Protein AF-A0A830ESI3-F1 (afdb_monomer)

pLDDT: mean 86.65, std 12.83, range [43.41, 98.62]

Radius of gyration: 36.75 Å; Cα contacts (8 Å, |Δi|>4): 44; chains: 1; bounding box: 76×42×101 Å

Organism: NCBI:txid931585

Solvent-accessible surface area (backbone atoms only — not comparable to full-atom values): 7494 Å² total; per-residue (Å²): 137,83,81,79,90,72,86,87,82,55,80,85,46,51,64,57,52,53,51,53,52,50,47,49,52,50,51,50,53,60,74,67,57,80,78,75,81,86,80,72,80,62,90,88,56,49,63,70,59,15,51,56,24,16,39,69,63,43,97,76,36,79,50,93,72,71,69,36,38,68,60,49,51,52,50,52,54,49,52,49,52,50,50,52,49,50,52,57,71,68,57,72,85,72,92,82,79,70,80,78,67,89,62,82,54,50,67,60,47,36,74,74,66,54,80,74,135

Secondary structure (DSSP, 8-state):
-PPPP----SGGGHHHHHHHHHHHHHHHHHHH----S---PPTT--HHHHHHHHHTT-TT-SS-----HHHHHHHHHHHHHHHHHHHHHH-PPPS-S----TTTTHHHHHHHHT---

Foldseek 3Di:
DDDDDDDPDDPVCVVVVVVVVVVVVVVCCVVPDDDDDDDDQDPPFDPVVQVVCLCCVHPPGPDDDHHVVVVNVVVVVVVVCVVVVVVVVVDDDDPPPDPPPPVVCPVVCCVPPPDDD

Mean predicted aligned error: 14.27 Å

Structure (mmCIF, N/CA/C/O backbone):
data_AF-A0A830ESI3-F1
#
_entry.id   AF-A0A830ESI3-F1
#
loop_
_atom_site.group_PDB
_atom_site.id
_atom_site.type_symbol
_atom_site.label_atom_id
_atom_site.label_alt_id
_atom_site.label_comp_id
_atom_site.la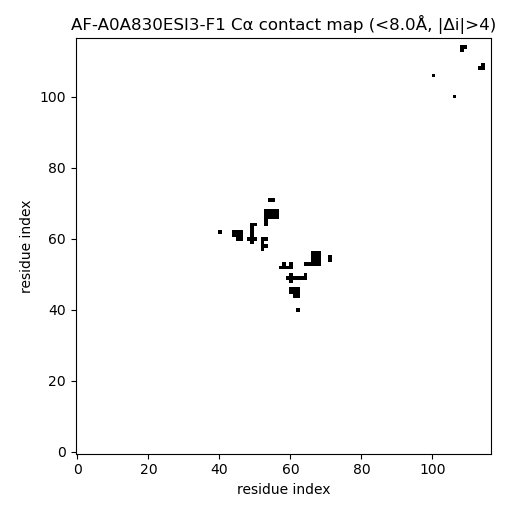bel_asym_id
_atom_site.label_entity_id
_atom_site.label_seq_id
_atom_site.pdbx_PDB_ins_code
_atom_site.Cartn_x
_atom_site.Cartn_y
_atom_site.Cartn_z
_atom_site.occupancy
_atom_site.B_iso_or_equiv
_atom_site.auth_seq_id
_atom_site.auth_comp_id
_atom_site.auth_asym_id
_atom_site.auth_atom_id
_atom_site.pdbx_PDB_model_num
ATOM 1 N N . MET A 1 1 ? 28.942 17.431 55.296 1.00 43.41 1 MET A N 1
ATOM 2 C CA . MET A 1 1 ? 27.488 17.514 55.538 1.00 43.41 1 MET A CA 1
ATOM 3 C C . MET A 1 1 ? 26.803 17.428 54.190 1.00 43.41 1 MET A C 1
ATOM 5 O O . MET A 1 1 ? 26.985 18.332 53.390 1.00 43.41 1 MET A O 1
ATOM 9 N N . THR A 1 2 ? 26.124 16.325 53.893 1.00 65.00 2 THR A N 1
ATOM 10 C CA . THR A 1 2 ? 25.320 16.191 52.675 1.00 65.00 2 THR A CA 1
ATOM 11 C C . THR A 1 2 ? 23.868 16.438 53.059 1.00 65.00 2 THR A C 1
ATOM 13 O O . THR A 1 2 ? 23.330 15.789 53.955 1.00 65.00 2 THR A O 1
ATOM 16 N N . THR A 1 3 ? 23.262 17.458 52.462 1.00 74.81 3 THR A N 1
ATOM 17 C CA . THR A 1 3 ? 21.849 17.783 52.651 1.00 74.81 3 THR A CA 1
ATOM 18 C C . THR A 1 3 ? 20.984 16.634 52.140 1.00 74.81 3 THR A C 1
ATOM 20 O O . THR A 1 3 ? 21.287 16.005 51.125 1.00 74.81 3 THR A O 1
ATOM 23 N N . LYS A 1 4 ? 19.919 16.326 52.884 1.00 72.88 4 LYS A N 1
ATOM 24 C CA . LYS A 1 4 ? 18.964 15.280 52.520 1.00 72.88 4 LYS A CA 1
ATOM 25 C C . LYS A 1 4 ? 18.217 15.721 51.250 1.00 72.88 4 LYS A C 1
ATOM 27 O O . LYS A 1 4 ? 17.782 16.869 51.205 1.00 72.88 4 LYS A O 1
ATOM 32 N N . PRO A 1 5 ? 18.074 14.861 50.228 1.00 77.31 5 PRO A N 1
ATOM 33 C CA . PRO A 1 5 ? 17.291 15.204 49.048 1.00 77.31 5 PRO A CA 1
ATOM 34 C C . PRO A 1 5 ? 15.822 15.416 49.439 1.00 77.31 5 PRO A C 1
ATOM 36 O O . PRO A 1 5 ? 15.219 14.561 50.092 1.00 77.31 5 PRO A O 1
ATOM 39 N N . GLU A 1 6 ? 15.266 16.561 49.047 1.00 80.44 6 GLU A N 1
ATOM 40 C CA . GLU A 1 6 ? 13.856 16.910 49.228 1.00 80.44 6 GLU A CA 1
ATOM 41 C C . GLU A 1 6 ? 13.110 16.775 47.898 1.00 80.44 6 GLU A C 1
ATOM 43 O O . GLU A 1 6 ? 13.642 17.082 46.828 1.00 80.44 6 GLU A O 1
ATOM 48 N N . LEU A 1 7 ? 11.875 16.278 47.961 1.00 76.00 7 LEU A N 1
ATOM 49 C CA . LEU A 1 7 ? 11.039 16.093 46.782 1.00 76.00 7 LEU A CA 1
ATOM 50 C C . LEU A 1 7 ? 10.537 17.468 46.314 1.00 76.00 7 LEU A C 1
ATOM 52 O O . LEU A 1 7 ? 9.774 18.122 47.023 1.00 76.00 7 LEU A O 1
ATOM 56 N N . ASN A 1 8 ? 10.959 17.910 45.127 1.00 77.50 8 ASN A N 1
ATOM 57 C CA . ASN A 1 8 ? 10.506 19.177 44.556 1.00 77.50 8 ASN A CA 1
ATOM 58 C C . ASN A 1 8 ? 9.084 19.006 44.005 1.00 77.50 8 ASN A C 1
ATOM 60 O O . ASN A 1 8 ? 8.882 18.576 42.874 1.00 77.50 8 ASN A O 1
ATOM 64 N N . LEU A 1 9 ? 8.094 19.283 44.847 1.00 79.25 9 LEU A N 1
ATOM 65 C CA . LEU A 1 9 ? 6.682 19.238 44.491 1.00 79.25 9 LEU A CA 1
ATOM 66 C C . LEU A 1 9 ? 6.228 20.656 44.123 1.00 79.25 9 LEU A C 1
ATOM 68 O O . LEU A 1 9 ? 6.186 21.538 44.977 1.00 79.25 9 LEU A O 1
ATOM 72 N N . GLY A 1 10 ? 5.898 20.894 42.852 1.00 83.38 10 GLY A N 1
ATOM 73 C CA . GLY A 1 10 ? 5.470 22.215 42.381 1.00 83.38 10 GLY A CA 1
ATOM 74 C C . GLY A 1 10 ? 4.711 22.180 41.054 1.00 83.38 10 GLY A C 1
ATOM 75 O O . GLY A 1 10 ? 4.453 21.116 40.500 1.00 83.38 10 GLY A O 1
ATOM 76 N N . SER A 1 11 ? 4.378 23.361 40.519 1.00 82.94 11 SER A N 1
ATOM 77 C CA . SER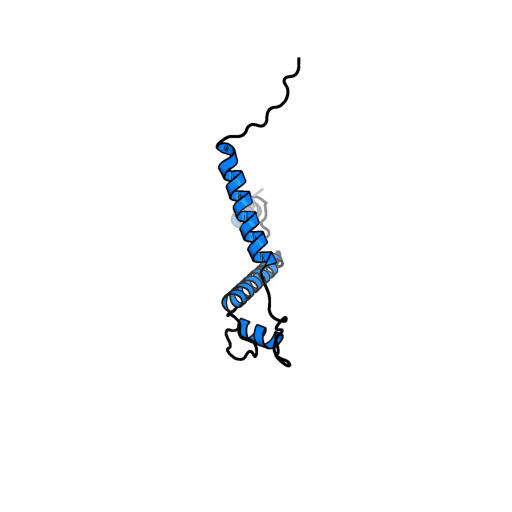 A 1 11 ? 3.587 23.520 39.278 1.00 82.94 11 SER A CA 1
ATOM 78 C C . SER A 1 11 ? 4.194 22.808 38.055 1.00 82.94 11 SER A C 1
ATOM 80 O O . SER A 1 11 ? 3.483 22.388 37.150 1.00 82.94 11 SER A O 1
ATOM 82 N N . HIS A 1 12 ? 5.506 22.563 38.058 1.00 85.00 12 HIS A N 1
ATOM 83 C CA . HIS A 1 12 ? 6.196 21.782 37.026 1.00 85.00 12 HIS A CA 1
ATOM 84 C C . HIS A 1 12 ? 5.757 20.303 36.958 1.00 85.00 12 HIS A C 1
ATOM 86 O O . HIS A 1 12 ? 6.068 19.627 35.982 1.00 85.00 12 HIS A O 1
ATOM 92 N N . LEU A 1 13 ? 5.022 19.799 37.958 1.00 86.81 13 LEU A N 1
ATOM 93 C CA . LEU A 1 13 ? 4.426 18.461 37.949 1.00 86.81 13 LEU A CA 1
ATOM 94 C C . LEU A 1 13 ? 3.050 18.414 37.274 1.00 86.81 13 LEU A C 1
ATOM 96 O O . LEU A 1 13 ? 2.587 17.316 36.967 1.00 86.81 13 LEU A O 1
ATOM 100 N N . LEU A 1 14 ? 2.405 19.560 36.998 1.00 91.38 14 LEU A N 1
ATOM 101 C CA . LEU A 1 14 ? 1.115 19.591 36.290 1.00 91.38 14 LEU A CA 1
ATOM 102 C C . LEU A 1 14 ? 1.156 18.827 34.955 1.00 91.38 14 LEU A C 1
ATOM 104 O O . LEU A 1 14 ? 0.259 18.016 34.727 1.00 91.38 14 LEU A O 1
ATOM 108 N N . PRO A 1 15 ? 2.169 19.020 34.085 1.00 91.81 15 PRO A N 1
ATOM 109 C CA . PRO A 1 15 ? 2.268 18.268 32.836 1.00 91.81 15 PRO A CA 1
ATOM 110 C C . PRO A 1 15 ? 2.403 16.756 33.061 1.00 91.81 15 PRO A C 1
ATOM 112 O O . PRO A 1 15 ? 1.795 15.968 32.341 1.00 91.81 15 PRO A O 1
ATOM 115 N N . GLY A 1 16 ? 3.156 16.343 34.087 1.00 91.38 16 GLY A N 1
ATOM 116 C CA . GLY A 1 16 ? 3.308 14.931 34.448 1.00 91.38 16 GLY A CA 1
ATOM 117 C C . GLY A 1 16 ? 2.003 14.317 34.959 1.00 91.38 16 GLY A C 1
ATOM 118 O O . GLY A 1 16 ? 1.645 13.207 34.570 1.00 91.38 16 GLY A O 1
ATOM 119 N N . LEU A 1 17 ? 1.247 15.065 35.767 1.00 94.31 17 LEU A N 1
ATOM 120 C CA . LEU A 1 17 ? -0.077 14.654 36.227 1.00 94.31 17 LEU A CA 1
ATOM 121 C C . LEU A 1 17 ? -1.069 14.549 35.060 1.00 94.31 17 LEU A C 1
ATOM 123 O O . LEU A 1 17 ? -1.832 13.589 34.996 1.00 94.31 17 LEU A O 1
ATOM 127 N N . ALA A 1 18 ? -1.031 15.494 34.117 1.00 95.31 18 ALA A N 1
ATOM 128 C CA . ALA A 1 18 ? -1.853 15.446 32.910 1.00 95.31 18 ALA A CA 1
ATOM 129 C C . ALA A 1 18 ? -1.532 14.213 32.049 1.00 95.31 18 ALA A C 1
ATOM 131 O O . ALA A 1 18 ? -2.446 13.542 31.573 1.00 95.31 18 ALA A O 1
ATOM 132 N N . ALA A 1 19 ? -0.251 13.864 31.903 1.00 96.69 19 ALA A N 1
ATOM 133 C CA . ALA A 1 19 ? 0.167 12.652 31.202 1.00 96.69 19 ALA A CA 1
ATOM 134 C C . ALA A 1 19 ? -0.314 11.376 31.913 1.00 96.69 19 ALA A C 1
ATOM 136 O O . ALA A 1 19 ? -0.831 10.471 31.260 1.00 96.69 19 ALA A O 1
ATOM 137 N N . ALA A 1 20 ? -0.207 11.313 33.244 1.00 97.50 20 ALA A N 1
ATOM 138 C CA . ALA A 1 20 ? -0.724 10.189 34.024 1.00 97.50 20 ALA A CA 1
ATOM 139 C C . ALA A 1 20 ? -2.250 10.060 33.893 1.00 97.50 20 ALA A C 1
ATOM 141 O O . ALA A 1 20 ? -2.764 8.958 33.719 1.00 97.50 20 ALA A O 1
ATOM 142 N N . ALA A 1 21 ? -2.975 11.181 33.909 1.00 97.50 21 ALA A N 1
ATOM 143 C CA . ALA A 1 21 ? -4.415 11.193 33.683 1.00 97.50 21 ALA A CA 1
ATOM 144 C C . ALA A 1 21 ? -4.774 10.678 32.279 1.00 97.50 21 ALA A C 1
ATOM 146 O O . ALA A 1 21 ? -5.637 9.811 32.152 1.00 97.50 21 ALA A O 1
ATOM 147 N N . LEU A 1 22 ? -4.076 11.140 31.235 1.00 97.81 22 LEU A N 1
ATOM 148 C CA . LEU A 1 22 ? -4.270 10.650 29.866 1.00 97.81 22 LEU A CA 1
ATOM 149 C C . LEU A 1 22 ? -3.981 9.148 29.756 1.00 97.81 22 LEU A C 1
ATOM 151 O O . LEU A 1 22 ? -4.746 8.418 29.129 1.00 97.81 22 LEU A O 1
ATOM 155 N N . PHE A 1 23 ? -2.912 8.677 30.398 1.00 98.12 23 PHE A N 1
ATOM 156 C CA . PHE A 1 23 ? -2.580 7.258 30.451 1.00 98.12 23 PHE A CA 1
ATOM 157 C C . PHE A 1 23 ? -3.702 6.441 31.094 1.00 98.12 23 PHE A C 1
ATOM 159 O O . PHE A 1 23 ? -4.090 5.414 30.549 1.00 98.12 23 PHE A O 1
ATOM 166 N N . VAL A 1 24 ? -4.262 6.907 32.214 1.00 98.44 24 VAL A N 1
ATOM 167 C CA . VAL A 1 24 ? -5.391 6.238 32.876 1.00 98.44 24 VAL A CA 1
ATOM 168 C C . VAL A 1 24 ? -6.615 6.192 31.964 1.00 98.44 24 VAL A C 1
ATOM 170 O O . VAL A 1 24 ? -7.255 5.147 31.882 1.00 98.44 24 VAL A O 1
ATOM 173 N N . VAL A 1 25 ? -6.919 7.272 31.237 1.00 98.25 25 VAL A N 1
ATOM 174 C CA . VAL A 1 25 ? -8.015 7.286 30.255 1.00 98.25 25 VAL A CA 1
ATOM 175 C C . VAL A 1 25 ? -7.764 6.251 29.159 1.00 98.25 25 VAL A C 1
ATOM 177 O O . VAL A 1 25 ? -8.633 5.425 28.897 1.00 98.25 25 VAL A O 1
ATOM 180 N N . MET A 1 26 ? -6.567 6.229 28.567 1.00 98.19 26 MET A N 1
ATOM 181 C CA . MET A 1 26 ? -6.215 5.234 27.553 1.00 98.19 26 MET A CA 1
ATOM 182 C C . MET A 1 26 ? -6.302 3.803 28.092 1.00 98.19 26 MET A C 1
ATOM 184 O O . MET A 1 26 ? -6.942 2.955 27.475 1.00 98.19 26 MET A O 1
ATOM 188 N N . ALA A 1 27 ?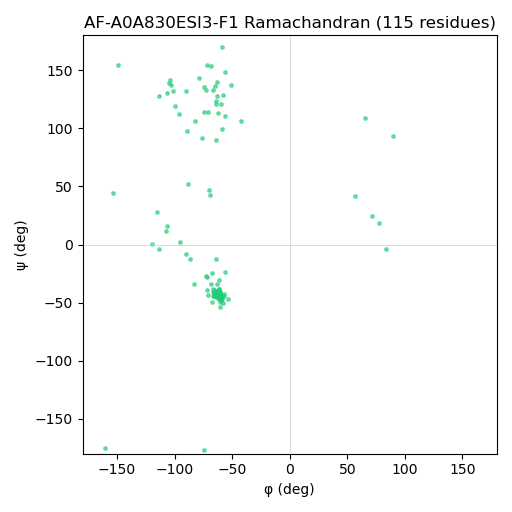 -5.726 3.534 29.263 1.00 98.00 27 ALA A N 1
ATOM 189 C CA . ALA A 1 27 ? -5.787 2.225 29.901 1.00 98.00 27 ALA A CA 1
ATOM 190 C C . ALA A 1 27 ? -7.237 1.798 30.160 1.00 98.00 27 ALA A C 1
ATOM 192 O O . ALA A 1 27 ? -7.611 0.679 29.820 1.00 98.00 27 ALA A O 1
ATOM 193 N N . ALA A 1 28 ? -8.076 2.698 30.680 1.00 98.06 28 ALA A N 1
ATOM 194 C CA . ALA A 1 28 ? -9.493 2.434 30.883 1.00 98.06 28 ALA A CA 1
ATOM 195 C C . ALA A 1 28 ? -10.201 2.118 29.559 1.00 98.06 28 ALA A C 1
ATOM 197 O O . ALA A 1 28 ? -10.937 1.137 29.496 1.00 98.06 28 ALA A O 1
ATOM 198 N N . THR A 1 29 ? -9.952 2.880 28.486 1.00 97.31 29 THR A N 1
ATOM 199 C CA . THR A 1 29 ? -10.561 2.611 27.170 1.00 97.31 29 THR A CA 1
ATOM 200 C C . THR A 1 29 ? -10.136 1.265 26.592 1.00 97.31 29 THR A C 1
ATOM 202 O O . THR A 1 29 ? -10.982 0.531 26.100 1.00 97.31 29 THR A O 1
ATOM 205 N N . VAL A 1 30 ? -8.857 0.897 26.699 1.00 96.44 30 VAL A N 1
ATOM 206 C CA . VAL A 1 30 ? -8.338 -0.371 26.164 1.00 96.44 30 VAL A CA 1
ATOM 207 C C . VAL A 1 30 ? -8.839 -1.560 26.978 1.00 96.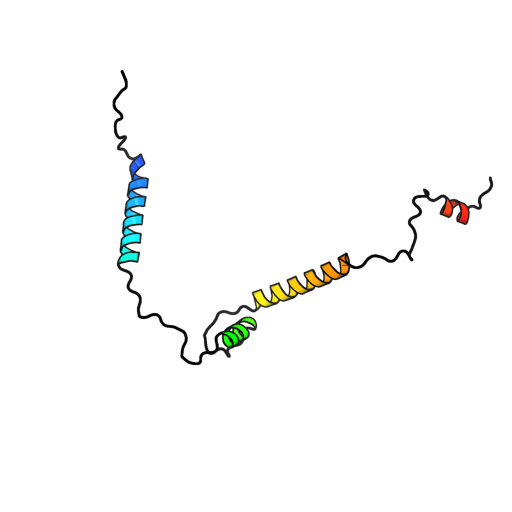44 30 VAL A C 1
ATOM 209 O O . VAL A 1 30 ? -9.255 -2.557 26.403 1.00 96.44 30 VAL A O 1
ATOM 212 N N . LEU A 1 31 ? -8.834 -1.460 28.310 1.00 96.81 31 LEU A N 1
ATOM 213 C CA . LEU A 1 31 ? -9.278 -2.546 29.190 1.00 96.81 31 LEU A CA 1
ATOM 214 C C . LEU A 1 31 ? -10.800 -2.733 29.190 1.00 96.81 31 LEU A C 1
ATOM 216 O O . LEU A 1 31 ? -11.273 -3.831 29.465 1.00 96.81 31 LEU A O 1
ATOM 220 N N . SER A 1 32 ? -11.563 -1.674 28.909 1.00 96.62 32 SER A N 1
ATOM 221 C CA . SER A 1 32 ? -13.024 -1.751 28.763 1.00 96.62 32 SER A CA 1
ATOM 222 C C . SER A 1 32 ? -13.477 -2.036 27.332 1.00 96.62 32 SER A C 1
ATOM 224 O O . SER A 1 32 ? -14.663 -2.292 27.117 1.00 96.62 32 SER A O 1
ATOM 226 N N . ALA A 1 33 ? -12.564 -2.017 26.357 1.00 94.94 33 ALA A N 1
ATOM 227 C CA . ALA A 1 33 ? -12.892 -2.363 24.987 1.00 94.94 33 ALA A CA 1
ATOM 228 C C . ALA A 1 33 ? -13.319 -3.833 24.924 1.00 94.94 33 ALA A C 1
ATOM 230 O O . ALA A 1 33 ? -12.559 -4.739 25.260 1.00 94.94 33 ALA A O 1
ATOM 231 N N . SER A 1 34 ? -14.545 -4.062 24.463 1.00 92.88 34 SER A N 1
ATOM 232 C CA . SER A 1 34 ? -15.009 -5.388 24.071 1.00 92.88 34 SER A CA 1
ATOM 233 C C . SER A 1 34 ? -15.081 -5.432 22.556 1.00 92.88 34 SER A C 1
ATOM 235 O O . SER A 1 34 ? -15.623 -4.521 21.926 1.00 92.88 34 SER A O 1
ATOM 237 N N . PHE A 1 35 ? -14.501 -6.476 21.979 1.00 87.38 35 PHE A N 1
ATOM 238 C CA . PHE A 1 35 ? -14.616 -6.753 20.558 1.00 87.38 35 PHE A CA 1
ATOM 239 C C . PHE A 1 35 ? -15.589 -7.920 20.377 1.00 87.38 35 PHE A C 1
ATOM 241 O O . PHE A 1 35 ? -15.545 -8.864 21.170 1.00 87.38 35 PHE A O 1
ATOM 248 N N . PRO A 1 36 ? -16.473 -7.867 19.369 1.00 87.44 36 PRO A N 1
ATOM 249 C CA . PRO A 1 36 ? -17.245 -9.029 18.946 1.00 87.44 36 PRO A CA 1
ATOM 250 C C . PRO A 1 36 ? -16.333 -10.181 18.509 1.00 87.44 36 PRO A C 1
ATOM 252 O O . PRO A 1 36 ? -15.129 -9.991 18.310 1.00 87.44 36 PRO A O 1
ATOM 255 N N . ASP A 1 37 ? -16.922 -11.359 18.295 1.00 89.00 37 ASP A N 1
ATOM 256 C CA . ASP A 1 37 ? -16.200 -12.488 17.710 1.00 89.00 37 ASP A CA 1
ATOM 257 C C . ASP A 1 37 ? -15.492 -12.064 16.412 1.00 89.00 37 ASP A C 1
ATOM 259 O O . ASP A 1 37 ? -16.089 -11.340 15.604 1.00 89.00 37 ASP A O 1
ATOM 263 N N . PRO A 1 38 ? -14.233 -12.492 16.196 1.00 83.19 38 PRO A N 1
ATOM 264 C CA . PRO A 1 38 ? -13.463 -12.102 15.024 1.00 83.19 38 PRO A CA 1
ATOM 265 C C . PRO A 1 38 ? -14.220 -12.480 13.748 1.00 83.19 38 PRO A C 1
ATOM 267 O O . PRO A 1 38 ? -14.379 -13.653 13.416 1.00 83.19 38 PRO A O 1
ATOM 270 N N . GLN A 1 39 ? -14.694 -11.461 13.032 1.00 84.12 39 GLN A N 1
ATOM 271 C CA . GLN A 1 39 ? -15.337 -11.617 11.735 1.00 84.12 39 GLN A CA 1
ATOM 272 C C . GLN A 1 39 ? -14.243 -11.731 10.672 1.00 84.12 39 GLN A C 1
ATOM 274 O O . GLN A 1 39 ? -13.556 -10.758 10.360 1.00 84.12 39 GLN A O 1
ATOM 279 N N . GLY A 1 40 ? -14.050 -12.943 10.154 1.00 84.19 40 GLY A N 1
ATOM 280 C CA . GLY A 1 40 ? -13.280 -13.163 8.934 1.00 84.19 40 GLY A CA 1
ATOM 281 C C . GLY A 1 40 ? -14.065 -12.741 7.690 1.00 84.19 40 GLY A C 1
ATOM 282 O O . GLY A 1 40 ? -15.193 -12.255 7.771 1.00 84.19 40 GLY A O 1
ATOM 283 N N . PHE A 1 41 ? -13.477 -12.963 6.517 1.00 88.12 41 PHE A N 1
ATOM 284 C CA . PHE A 1 41 ? -14.228 -12.859 5.268 1.00 88.12 41 PHE A CA 1
ATOM 285 C C . PHE A 1 41 ? -15.258 -13.989 5.162 1.00 88.12 41 PHE A C 1
ATOM 287 O O . PHE A 1 41 ? -15.078 -15.057 5.750 1.00 88.12 41 PHE A O 1
ATOM 294 N N . ALA A 1 42 ? -16.333 -13.745 4.409 1.00 86.88 42 ALA A N 1
ATOM 295 C CA . ALA A 1 42 ? -17.364 -14.745 4.162 1.00 86.88 42 ALA A CA 1
ATOM 296 C C . ALA A 1 42 ? -16.768 -16.023 3.548 1.00 86.88 42 ALA A C 1
ATOM 298 O O . ALA A 1 42 ? -15.792 -15.976 2.794 1.00 86.88 42 ALA A O 1
ATOM 299 N N . GLU A 1 43 ? -17.374 -17.168 3.859 1.00 86.81 43 GLU A N 1
ATOM 300 C CA . GLU A 1 43 ? -16.966 -18.446 3.283 1.00 86.81 43 GLU A CA 1
ATOM 301 C C . GLU A 1 43 ? -17.050 -18.386 1.749 1.00 86.81 43 GLU A C 1
ATOM 303 O O . GLU A 1 43 ? -18.059 -17.972 1.182 1.00 86.81 43 GLU A O 1
ATOM 308 N N . GLY A 1 44 ? -15.959 -18.765 1.077 1.00 86.19 44 GLY A N 1
ATOM 309 C CA . GLY A 1 44 ? -15.861 -18.739 -0.384 1.00 86.19 44 GLY A CA 1
ATOM 310 C C . GLY A 1 44 ? -15.478 -17.390 -1.003 1.00 86.19 44 GLY A C 1
ATOM 311 O O . GLY A 1 44 ? -15.262 -17.349 -2.212 1.00 86.19 44 GLY A O 1
ATOM 312 N N . ALA A 1 45 ? -15.328 -16.314 -0.219 1.00 92.00 45 ALA A N 1
ATOM 313 C CA . ALA A 1 45 ? -14.884 -15.021 -0.741 1.00 92.00 45 ALA A CA 1
ATOM 314 C C . ALA A 1 45 ? -13.449 -15.101 -1.287 1.00 92.00 45 ALA A C 1
ATOM 316 O O . ALA A 1 45 ? -12.506 -15.450 -0.566 1.00 92.00 45 ALA A O 1
ATOM 317 N N . ASN A 1 46 ? -13.256 -14.740 -2.558 1.00 92.62 46 ASN A N 1
ATOM 318 C CA . ASN A 1 46 ? -11.935 -14.775 -3.172 1.00 92.62 46 ASN A CA 1
ATOM 319 C C . ASN A 1 46 ? -11.196 -13.445 -2.962 1.00 92.62 46 ASN A C 1
ATOM 321 O O . ASN A 1 46 ? -11.363 -12.471 -3.704 1.00 92.62 46 ASN A O 1
ATOM 325 N N . ILE A 1 47 ? -10.337 -13.421 -1.942 1.00 92.88 47 ILE A N 1
ATOM 326 C CA . ILE A 1 47 ? -9.552 -12.234 -1.571 1.00 92.88 47 ILE A CA 1
ATOM 327 C C . ILE A 1 47 ? -8.574 -11.847 -2.677 1.00 92.88 47 ILE A C 1
ATOM 329 O O . ILE A 1 47 ? -8.456 -10.673 -3.013 1.00 92.88 47 ILE A O 1
ATOM 333 N N . THR A 1 48 ? -7.910 -12.827 -3.290 1.00 94.56 48 THR A N 1
ATOM 334 C CA . THR A 1 48 ? -6.949 -12.581 -4.370 1.00 94.56 48 THR A CA 1
ATOM 335 C C . THR A 1 48 ? -7.622 -11.935 -5.579 1.00 94.56 48 THR A C 1
ATOM 337 O O . THR A 1 48 ? -7.103 -10.958 -6.116 1.00 94.56 48 THR A O 1
ATOM 340 N N . ALA A 1 49 ? -8.799 -12.428 -5.976 1.00 95.00 49 ALA A N 1
ATOM 341 C CA . ALA A 1 49 ? -9.572 -11.838 -7.065 1.00 95.00 49 ALA A CA 1
ATOM 342 C C . ALA A 1 49 ? -10.054 -10.424 -6.709 1.00 95.00 49 ALA A C 1
ATOM 344 O O . ALA A 1 49 ? -9.902 -9.509 -7.512 1.00 95.00 49 ALA A O 1
ATOM 345 N N . SER A 1 50 ? -10.557 -10.224 -5.487 1.00 95.31 50 SER A N 1
ATOM 346 C CA . SER A 1 50 ? -11.016 -8.912 -5.008 1.00 95.31 50 SER A CA 1
ATOM 347 C C . SER A 1 50 ? -9.890 -7.869 -5.000 1.00 95.31 50 SER A C 1
ATOM 349 O O . SER A 1 50 ? -10.102 -6.74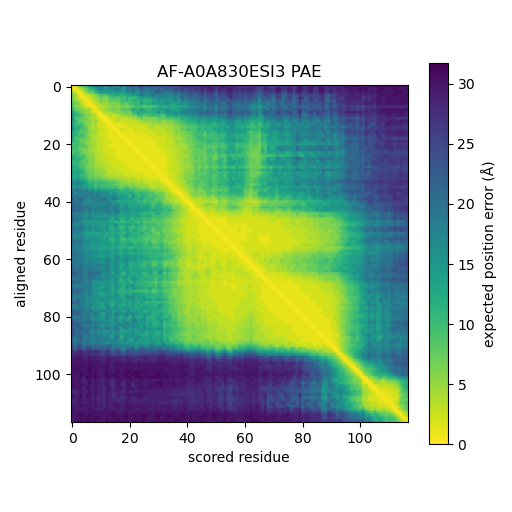3 -5.447 1.00 95.31 50 SER A O 1
ATOM 351 N N . ILE A 1 51 ? -8.672 -8.251 -4.593 1.00 94.62 51 ILE A N 1
ATOM 352 C CA . ILE A 1 51 ? -7.477 -7.397 -4.698 1.00 94.62 51 ILE A CA 1
ATOM 353 C C . ILE A 1 51 ? -7.186 -7.062 -6.165 1.00 94.62 51 ILE A C 1
ATOM 355 O O . ILE A 1 51 ? -6.975 -5.896 -6.493 1.00 94.62 51 ILE A O 1
ATOM 359 N N . GLY A 1 52 ? -7.215 -8.057 -7.057 1.00 94.81 52 GLY A N 1
ATOM 360 C CA . GLY A 1 52 ? -7.016 -7.839 -8.491 1.00 94.81 52 GLY A CA 1
ATOM 361 C C . GLY A 1 52 ? -8.023 -6.846 -9.078 1.00 94.81 52 GLY A C 1
ATOM 362 O O . GLY A 1 52 ? -7.639 -5.926 -9.796 1.00 94.81 52 GLY A O 1
ATOM 363 N N . TYR A 1 53 ? -9.302 -6.964 -8.721 1.00 96.56 53 TYR A N 1
ATOM 364 C CA . TYR A 1 53 ? -10.330 -6.016 -9.146 1.00 96.56 53 TYR A CA 1
ATOM 365 C C . TYR A 1 53 ? -10.104 -4.609 -8.572 1.00 96.56 53 TYR A C 1
ATOM 367 O O . TYR A 1 53 ? -10.199 -3.630 -9.313 1.00 96.56 53 TYR A O 1
ATOM 375 N N . ALA A 1 54 ? -9.713 -4.493 -7.301 1.00 96.38 54 ALA A N 1
ATOM 376 C CA . ALA A 1 54 ? -9.386 -3.215 -6.665 1.00 96.38 54 ALA A CA 1
ATOM 377 C C . ALA A 1 54 ? -8.171 -2.513 -7.309 1.00 96.38 54 ALA A C 1
ATOM 379 O O . ALA A 1 54 ? -8.155 -1.286 -7.428 1.00 96.38 54 ALA A O 1
ATOM 380 N N . MET A 1 55 ? -7.177 -3.268 -7.798 1.00 95.69 55 MET A N 1
ATOM 381 C CA . MET A 1 55 ? -6.024 -2.720 -8.532 1.00 95.69 55 MET A CA 1
ATOM 382 C C . MET A 1 55 ? -6.416 -2.006 -9.826 1.00 95.69 55 MET A C 1
ATOM 384 O O . MET A 1 55 ? -5.758 -1.044 -10.214 1.00 95.69 55 MET A O 1
ATOM 388 N N . PHE A 1 56 ? -7.498 -2.442 -10.469 1.00 95.31 56 PHE A N 1
ATOM 389 C CA . PHE A 1 56 ? -7.987 -1.870 -11.724 1.00 95.31 56 PHE A CA 1
ATOM 390 C C . PHE A 1 56 ? -9.271 -1.049 -11.561 1.00 95.31 56 PHE A C 1
ATOM 392 O O . PHE A 1 56 ? -9.880 -0.674 -12.561 1.00 95.31 56 PHE A O 1
ATOM 399 N N . ASN A 1 57 ? -9.674 -0.736 -10.322 1.00 95.56 57 ASN A N 1
ATOM 400 C CA . ASN A 1 57 ? -10.910 -0.011 -10.014 1.00 95.56 57 ASN A CA 1
ATOM 401 C C . ASN A 1 57 ? -12.177 -0.689 -10.582 1.00 95.56 57 ASN A C 1
ATOM 403 O O . ASN A 1 57 ? -13.063 -0.032 -11.130 1.00 95.56 57 ASN A O 1
ATOM 407 N N . LEU A 1 58 ? -12.247 -2.018 -10.484 1.00 94.75 58 LEU A N 1
ATOM 408 C CA . LEU A 1 58 ? -13.364 -2.831 -10.962 1.00 94.75 58 LEU A CA 1
ATOM 409 C C . LEU A 1 58 ? -14.268 -3.246 -9.796 1.00 94.75 58 LEU A C 1
ATOM 411 O O . LEU A 1 58 ? -13.807 -3.777 -8.789 1.00 94.75 58 LEU A O 1
ATOM 415 N N . SER A 1 59 ? -15.580 -3.070 -9.949 1.00 93.31 59 SER A N 1
ATOM 416 C CA . SER A 1 59 ? -16.586 -3.428 -8.939 1.00 93.31 59 SER A CA 1
ATOM 417 C C . SER A 1 59 ? -17.065 -4.883 -9.074 1.00 93.31 59 SER A C 1
ATOM 419 O O . SER A 1 59 ? -18.262 -5.134 -9.209 1.00 93.31 59 SER A O 1
ATOM 421 N N . LEU A 1 60 ? -16.128 -5.834 -9.116 1.00 92.94 60 LEU A N 1
ATOM 422 C CA . LEU A 1 60 ? -16.398 -7.267 -9.335 1.00 92.94 60 LEU A CA 1
ATOM 423 C C . LEU A 1 60 ? -15.928 -8.159 -8.170 1.00 92.94 60 LEU A C 1
ATOM 425 O O . LEU A 1 60 ? -16.052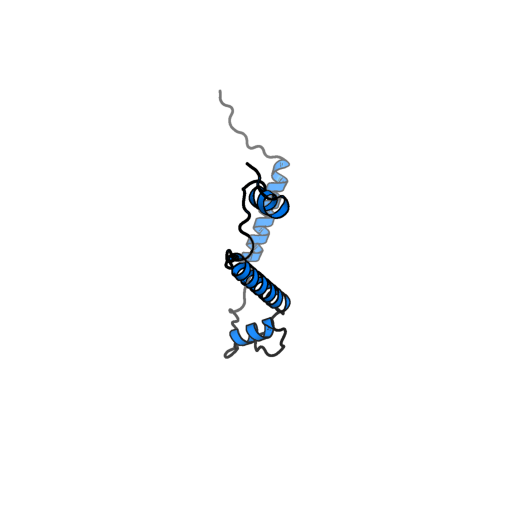 -9.377 -8.247 1.00 92.94 60 LEU A O 1
ATOM 429 N N . GLY A 1 61 ? -15.351 -7.566 -7.120 1.00 91.06 61 GLY A N 1
ATOM 430 C CA . GLY A 1 61 ? -14.845 -8.293 -5.957 1.00 91.06 61 GLY A CA 1
ATOM 431 C C . GLY A 1 61 ? -15.945 -8.707 -4.986 1.00 91.06 61 GLY A C 1
ATOM 432 O O . GLY A 1 61 ? -16.870 -7.941 -4.726 1.00 91.06 61 GLY A O 1
ATOM 433 N N . ASP A 1 62 ? -15.785 -9.896 -4.405 1.00 92.06 62 ASP A N 1
ATOM 434 C CA . ASP A 1 62 ? -16.631 -10.402 -3.315 1.00 92.06 62 ASP A CA 1
ATOM 435 C C . ASP A 1 62 ? -16.439 -9.588 -2.026 1.00 92.06 62 ASP A C 1
ATOM 437 O O . ASP A 1 62 ? -17.313 -9.547 -1.160 1.00 92.06 62 ASP A O 1
ATOM 441 N N . VAL A 1 63 ? -15.272 -8.948 -1.893 1.00 91.19 63 VAL A N 1
ATOM 442 C CA . VAL A 1 63 ? -14.899 -8.121 -0.748 1.00 91.19 63 VAL A CA 1
ATOM 443 C C . VAL A 1 63 ? -14.769 -6.661 -1.184 1.00 91.19 63 VAL A C 1
ATOM 445 O O . VAL A 1 63 ? -14.025 -6.380 -2.129 1.00 91.19 63 VAL A O 1
ATOM 448 N N . PRO A 1 64 ? -15.445 -5.717 -0.499 1.00 88.69 64 PRO A N 1
ATOM 449 C CA . PRO A 1 64 ? -15.308 -4.297 -0.791 1.00 88.69 64 PRO A CA 1
ATOM 450 C C . PRO A 1 64 ? -13.884 -3.818 -0.485 1.00 88.69 64 PRO A C 1
ATOM 452 O O . PRO A 1 64 ? -13.313 -4.147 0.555 1.00 88.69 64 PRO A O 1
ATOM 455 N N . GLY A 1 65 ? -13.322 -3.016 -1.386 1.00 89.31 65 GLY A N 1
ATOM 456 C CA . GLY A 1 65 ? -11.981 -2.458 -1.254 1.00 89.31 65 GLY A CA 1
ATOM 457 C C . GLY A 1 65 ? -11.867 -1.090 -1.918 1.00 89.31 65 GLY A C 1
ATOM 458 O O . GLY A 1 65 ? -12.621 -0.765 -2.834 1.00 89.31 65 GLY A O 1
ATOM 459 N N . GLU A 1 66 ? -10.917 -0.297 -1.431 1.00 92.50 66 GLU A N 1
ATOM 460 C CA . GLU A 1 66 ? -10.513 0.969 -2.046 1.00 92.50 66 GLU A CA 1
ATOM 461 C C . GLU A 1 66 ? -9.736 0.719 -3.345 1.00 92.50 66 GLU A C 1
ATO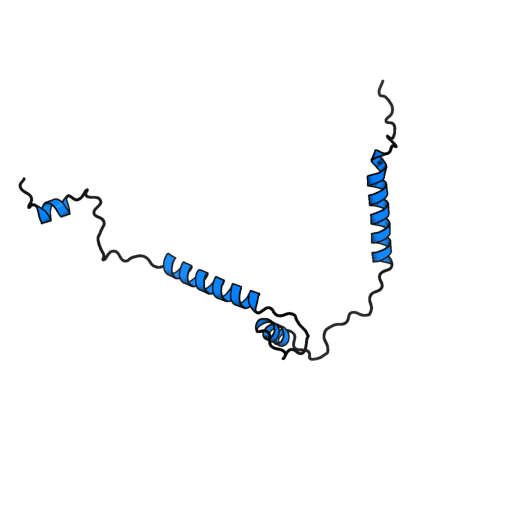M 463 O O . GLU A 1 66 ? -9.097 -0.320 -3.523 1.00 92.50 66 GLU A O 1
ATOM 468 N N . SER A 1 67 ? -9.765 1.693 -4.253 1.00 94.06 67 SER A N 1
ATOM 469 C CA . SER A 1 67 ? -9.038 1.605 -5.521 1.00 94.06 67 SER A CA 1
ATOM 470 C C . SER A 1 67 ? -7.529 1.766 -5.325 1.00 94.06 67 SER A C 1
ATOM 472 O O . SER A 1 67 ? -7.070 2.728 -4.708 1.00 94.06 67 SER A O 1
ATOM 474 N N . PHE A 1 68 ? -6.745 0.878 -5.942 1.00 95.88 68 PHE A N 1
ATOM 475 C CA . PHE A 1 68 ? -5.280 0.979 -6.011 1.00 95.88 68 PHE A CA 1
ATOM 476 C C . PHE A 1 68 ? -4.777 1.383 -7.401 1.00 95.88 68 PHE A C 1
ATOM 478 O O . PHE A 1 68 ? -3.585 1.258 -7.684 1.00 95.88 68 PHE A O 1
ATOM 485 N N . LEU A 1 69 ? -5.656 1.897 -8.267 1.00 96.69 69 LEU A N 1
ATOM 486 C CA . LEU A 1 69 ? -5.325 2.182 -9.665 1.00 96.69 69 LEU A CA 1
ATOM 487 C C . LEU A 1 69 ? -4.136 3.137 -9.810 1.00 96.69 69 LEU A C 1
ATOM 489 O O . LEU A 1 69 ? -3.241 2.901 -10.618 1.00 96.69 69 LEU A O 1
ATOM 493 N N . VAL A 1 70 ? -4.085 4.192 -8.995 1.00 97.81 70 VAL A N 1
ATOM 494 C CA . VAL A 1 70 ? -2.968 5.147 -9.029 1.00 97.81 70 VAL A CA 1
ATOM 495 C C . VAL A 1 70 ? -1.660 4.469 -8.623 1.00 97.81 70 VAL A C 1
ATOM 497 O O . VAL A 1 70 ? -0.653 4.635 -9.305 1.00 97.81 70 VAL A O 1
ATOM 500 N N . ALA A 1 71 ? -1.669 3.669 -7.554 1.00 97.00 71 ALA A N 1
ATOM 501 C CA . ALA A 1 71 ? -0.483 2.943 -7.106 1.00 97.00 71 ALA A CA 1
ATOM 502 C C . ALA A 1 71 ? 0.003 1.949 -8.173 1.00 97.00 71 ALA A C 1
ATOM 504 O O . ALA A 1 71 ? 1.198 1.889 -8.457 1.00 97.00 71 ALA A O 1
ATOM 505 N N . PHE A 1 72 ? -0.923 1.229 -8.815 1.00 96.50 72 PHE A N 1
ATOM 506 C CA . PHE A 1 72 ? -0.617 0.330 -9.926 1.00 96.50 72 PHE A CA 1
ATOM 507 C C . PHE A 1 72 ? 0.057 1.068 -11.092 1.00 96.50 72 PHE A C 1
ATOM 509 O O . PHE A 1 72 ? 1.098 0.627 -11.577 1.00 96.50 72 PHE A O 1
ATOM 516 N N . LEU A 1 73 ? -0.480 2.222 -11.501 1.00 97.56 73 LEU A N 1
ATOM 517 C CA . LEU A 1 73 ? 0.096 3.032 -12.579 1.00 97.56 73 LEU A CA 1
ATOM 518 C C . LEU A 1 73 ? 1.485 3.582 -12.226 1.00 97.56 73 LEU A C 1
ATOM 520 O O . LEU A 1 73 ? 2.380 3.563 -13.067 1.00 97.56 73 LEU A O 1
ATOM 524 N N . VAL A 1 74 ? 1.693 4.028 -10.985 1.00 98.44 74 VAL A N 1
ATOM 525 C CA . VAL A 1 74 ? 3.007 4.499 -10.516 1.00 98.44 74 VAL A CA 1
ATOM 526 C C . VAL A 1 74 ? 4.040 3.376 -10.563 1.00 98.44 74 VAL A C 1
ATOM 528 O O . VAL A 1 74 ? 5.157 3.597 -11.029 1.00 98.44 74 VAL A O 1
ATOM 531 N N . ILE A 1 75 ? 3.676 2.169 -10.121 1.00 97.75 75 ILE A N 1
ATOM 532 C CA . ILE A 1 75 ? 4.550 0.995 -10.209 1.00 97.75 75 ILE A CA 1
ATOM 533 C C . ILE A 1 75 ? 4.870 0.686 -11.673 1.00 97.75 75 ILE A C 1
ATOM 535 O O . ILE A 1 75 ? 6.037 0.490 -11.995 1.00 97.75 75 ILE A O 1
ATOM 539 N N . ALA A 1 76 ? 3.871 0.694 -12.561 1.00 97.81 76 ALA A N 1
ATOM 540 C CA . ALA A 1 76 ? 4.074 0.424 -13.983 1.00 97.81 76 ALA A CA 1
ATOM 541 C C . ALA A 1 76 ? 5.079 1.400 -14.616 1.00 97.81 76 ALA A C 1
ATOM 543 O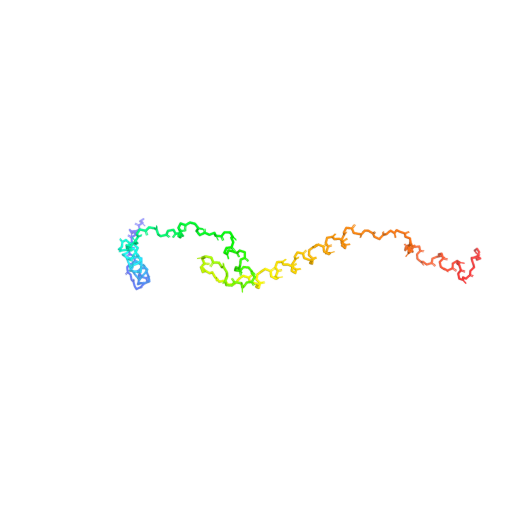 O . ALA A 1 76 ? 6.057 0.963 -15.215 1.00 97.81 76 ALA A O 1
ATOM 544 N N . VAL A 1 77 ? 4.895 2.707 -14.406 1.00 98.56 77 VAL A N 1
ATOM 545 C CA . VAL A 1 77 ? 5.810 3.748 -14.910 1.00 98.56 77 VAL A CA 1
ATOM 546 C C . VAL A 1 77 ? 7.202 3.612 -14.291 1.00 98.56 77 VAL A C 1
ATOM 548 O O . VAL A 1 77 ? 8.208 3.770 -14.972 1.00 98.56 77 VAL A O 1
ATOM 551 N N . THR A 1 78 ? 7.281 3.297 -12.998 1.00 98.62 78 THR A N 1
ATOM 552 C CA . THR A 1 78 ? 8.568 3.129 -12.308 1.00 98.62 78 THR A CA 1
ATOM 553 C C . THR A 1 78 ? 9.342 1.937 -12.861 1.00 98.62 78 THR A C 1
ATOM 555 O O . THR A 1 78 ? 10.547 2.039 -13.076 1.00 98.62 78 THR A O 1
ATOM 558 N N . LEU A 1 79 ? 8.664 0.810 -13.093 1.00 98.38 79 LEU A N 1
ATOM 559 C CA . LEU A 1 79 ? 9.275 -0.390 -13.659 1.00 98.38 79 LEU A CA 1
ATOM 560 C C . LEU A 1 79 ? 9.727 -0.169 -15.105 1.00 98.38 79 LEU A C 1
ATOM 562 O O . LEU A 1 79 ? 10.804 -0.636 -15.459 1.00 98.38 79 LEU A O 1
ATOM 566 N N . ASP A 1 80 ? 8.949 0.565 -15.899 1.00 98.38 80 ASP A N 1
ATOM 567 C CA . ASP A 1 80 ? 9.295 0.948 -17.271 1.00 98.38 80 ASP A CA 1
ATOM 568 C C . ASP A 1 80 ? 10.585 1.782 -17.306 1.00 98.38 80 ASP A C 1
ATOM 570 O O . ASP A 1 80 ? 11.583 1.377 -17.898 1.00 98.38 80 ASP A O 1
ATOM 574 N N . VAL A 1 81 ? 10.633 2.866 -16.524 1.00 98.50 81 VAL A N 1
ATOM 575 C CA . VAL A 1 81 ? 11.824 3.723 -16.407 1.00 98.50 81 VAL A CA 1
ATOM 576 C C . VAL A 1 81 ? 13.028 2.958 -15.851 1.00 98.50 81 VAL A C 1
ATOM 578 O O . VAL A 1 81 ? 14.159 3.180 -16.283 1.00 98.50 81 VAL A O 1
ATOM 581 N N . ALA A 1 82 ? 12.818 2.059 -14.886 1.00 98.50 82 ALA A N 1
ATOM 582 C CA . ALA A 1 82 ? 13.893 1.245 -14.329 1.00 98.50 82 ALA A CA 1
ATOM 583 C C . ALA A 1 82 ? 14.462 0.267 -15.366 1.00 98.50 82 ALA A C 1
ATOM 585 O O . ALA A 1 82 ? 15.680 0.088 -15.425 1.00 98.50 82 ALA A O 1
ATOM 586 N N . LEU A 1 83 ? 13.601 -0.346 -16.182 1.00 98.25 83 LEU A N 1
ATOM 587 C CA . LEU A 1 83 ? 14.006 -1.249 -17.252 1.00 98.25 83 LEU A CA 1
ATOM 588 C C . LEU A 1 83 ? 14.755 -0.495 -18.354 1.00 98.25 83 LEU A C 1
ATOM 590 O O . LEU A 1 83 ? 15.865 -0.894 -18.705 1.00 98.25 83 LEU A O 1
ATOM 594 N N . ASP A 1 84 ? 14.204 0.618 -18.836 1.00 98.00 84 ASP A N 1
ATOM 595 C CA . ASP A 1 84 ? 14.843 1.468 -19.844 1.00 98.00 84 ASP A CA 1
ATOM 596 C C . ASP A 1 84 ? 16.185 2.006 -19.351 1.00 98.00 84 ASP A C 1
ATOM 598 O O . ASP A 1 84 ? 17.189 1.949 -20.063 1.00 98.00 84 ASP A O 1
ATOM 602 N N . GLY A 1 85 ? 16.241 2.459 -18.096 1.00 97.44 85 GLY A N 1
ATOM 603 C CA . GLY A 1 85 ? 17.478 2.877 -17.449 1.00 97.44 85 GLY A CA 1
ATOM 604 C C . GLY A 1 85 ? 18.501 1.745 -17.382 1.00 97.44 85 GLY A C 1
ATOM 605 O O . GLY A 1 85 ? 19.661 1.944 -17.738 1.00 97.44 85 GLY A O 1
ATOM 606 N N . ALA A 1 86 ? 18.087 0.539 -16.987 1.00 97.56 86 ALA A N 1
ATOM 607 C CA . ALA A 1 86 ? 18.972 -0.621 -16.935 1.00 97.56 86 ALA A CA 1
ATOM 608 C C . ALA A 1 86 ? 19.517 -0.995 -18.322 1.00 97.56 86 ALA A C 1
ATOM 610 O O . ALA A 1 86 ? 20.714 -1.250 -18.455 1.00 97.56 86 ALA A O 1
ATOM 611 N N . VAL A 1 87 ? 18.673 -0.987 -19.358 1.00 96.94 87 VAL A N 1
ATOM 612 C CA . VAL A 1 87 ? 19.072 -1.281 -20.744 1.00 96.94 87 VAL A CA 1
ATOM 613 C C . VAL A 1 87 ? 20.002 -0.198 -21.291 1.00 96.94 87 VAL A C 1
ATOM 615 O O . VAL A 1 87 ? 21.035 -0.517 -21.886 1.00 96.94 87 VAL A O 1
ATOM 618 N N . HIS A 1 88 ? 19.687 1.076 -21.054 1.00 95.75 88 HIS A N 1
ATOM 619 C CA . HIS A 1 88 ? 20.521 2.199 -21.469 1.00 95.75 88 HIS A CA 1
ATOM 620 C C . HIS A 1 88 ? 21.908 2.142 -20.818 1.00 95.75 88 HIS A C 1
ATOM 622 O O . HIS A 1 88 ? 22.910 2.271 -21.514 1.00 95.75 88 HIS A O 1
ATOM 628 N N . LEU A 1 89 ? 21.984 1.865 -19.509 1.00 95.38 89 LEU A N 1
ATOM 629 C CA . LEU A 1 89 ? 23.256 1.716 -18.791 1.00 95.38 89 LEU A CA 1
ATOM 630 C C . LEU A 1 89 ? 24.036 0.459 -19.204 1.00 95.38 89 LEU A C 1
ATOM 632 O O . LEU A 1 89 ? 25.267 0.464 -19.183 1.00 95.38 89 LEU A O 1
ATOM 636 N N . ALA A 1 90 ? 23.344 -0.633 -19.532 1.00 95.19 90 ALA A N 1
ATOM 637 C CA . ALA A 1 90 ? 23.984 -1.871 -19.971 1.00 95.19 90 ALA A CA 1
ATOM 638 C C . ALA A 1 90 ? 24.567 -1.753 -21.387 1.00 95.19 90 ALA A C 1
ATOM 640 O O . ALA A 1 90 ? 25.538 -2.442 -21.717 1.00 95.19 90 ALA A O 1
ATOM 641 N N . THR A 1 91 ? 23.986 -0.887 -22.217 1.00 91.12 91 THR A N 1
ATOM 642 C CA . THR A 1 91 ? 24.436 -0.663 -23.588 1.00 91.12 91 THR A CA 1
ATOM 643 C C . THR A 1 91 ? 25.766 0.079 -23.574 1.00 91.12 91 THR A C 1
ATOM 645 O O . THR A 1 91 ? 25.858 1.237 -23.178 1.00 91.12 91 THR A O 1
ATOM 648 N N . ARG A 1 92 ? 26.822 -0.598 -24.030 1.00 85.88 92 ARG A N 1
ATOM 649 C CA . ARG A 1 92 ? 28.108 0.039 -24.308 1.00 85.88 92 ARG A CA 1
ATOM 650 C C . ARG A 1 92 ? 28.107 0.504 -25.749 1.00 85.88 92 ARG A C 1
ATOM 652 O O . ARG A 1 92 ? 27.776 -0.270 -26.647 1.00 85.88 92 ARG A O 1
ATOM 659 N N . GLU A 1 93 ? 28.507 1.747 -25.960 1.00 80.44 93 GLU A N 1
ATOM 660 C CA . GLU A 1 93 ? 28.804 2.227 -27.299 1.00 80.44 93 GLU A CA 1
ATOM 661 C C . GLU A 1 93 ? 29.936 1.358 -27.867 1.00 80.44 93 GLU A C 1
ATOM 663 O O . GLU A 1 93 ? 30.986 1.190 -27.243 1.00 80.44 93 GLU A O 1
ATOM 668 N N . SER A 1 94 ? 29.669 0.694 -28.992 1.00 67.12 94 SER A N 1
ATOM 669 C CA . SER A 1 94 ? 30.705 -0.037 -29.720 1.00 67.12 94 SER A CA 1
ATOM 670 C C . SER A 1 94 ? 31.582 0.994 -30.419 1.00 67.12 94 SER A C 1
ATOM 672 O O . SER A 1 94 ? 31.058 1.951 -30.983 1.00 67.12 94 SER A O 1
ATOM 674 N N . ASP A 1 95 ? 32.895 0.805 -30.338 1.00 60.41 95 ASP A N 1
ATOM 675 C CA . ASP A 1 95 ? 33.961 1.742 -30.723 1.00 60.41 95 ASP A CA 1
ATOM 676 C C . ASP A 1 95 ? 34.076 1.949 -32.252 1.00 60.41 95 ASP A C 1
ATOM 678 O O . ASP A 1 95 ? 35.155 1.859 -32.827 1.00 60.41 95 ASP A O 1
ATOM 682 N N . ASP A 1 96 ? 32.954 2.178 -32.939 1.00 62.94 96 ASP A N 1
ATOM 683 C CA . ASP A 1 96 ? 32.860 2.266 -34.404 1.00 62.94 96 ASP A CA 1
ATOM 684 C C . ASP A 1 96 ? 32.443 3.669 -34.881 1.00 62.94 96 ASP A C 1
ATOM 686 O O . ASP A 1 96 ? 31.811 3.861 -35.918 1.00 62.94 96 ASP A O 1
ATOM 690 N N . GLY A 1 97 ? 32.775 4.694 -34.091 1.00 60.34 97 GLY A N 1
ATOM 691 C CA . GLY A 1 97 ? 32.212 6.029 -34.282 1.00 60.34 97 GLY A CA 1
ATOM 692 C C . GLY A 1 97 ? 33.070 7.175 -33.780 1.00 60.34 97 GLY A C 1
ATOM 693 O O . GLY A 1 97 ? 32.528 8.129 -33.225 1.00 60.34 97 GLY A O 1
ATOM 694 N N . ARG A 1 98 ? 34.378 7.112 -34.067 1.00 61.06 98 ARG A N 1
ATOM 695 C CA . ARG A 1 98 ? 35.450 8.045 -33.671 1.00 61.06 98 ARG A CA 1
ATOM 696 C C . ARG A 1 98 ? 36.072 7.659 -32.335 1.00 61.06 98 ARG A C 1
ATOM 698 O O . ARG A 1 98 ? 35.677 8.164 -31.288 1.00 61.06 98 ARG A O 1
ATOM 705 N N . THR A 1 99 ? 37.153 6.879 -32.413 1.00 58.25 99 THR A N 1
ATOM 706 C CA . THR A 1 99 ? 38.264 7.004 -31.469 1.00 58.25 99 THR A CA 1
ATOM 707 C C . THR A 1 99 ? 38.499 8.497 -31.281 1.00 58.25 99 THR A C 1
ATOM 709 O O . THR A 1 99 ? 38.960 9.180 -32.198 1.00 58.25 99 THR A O 1
ATOM 712 N N . LEU A 1 100 ? 38.104 9.035 -30.128 1.00 60.03 100 LEU A N 1
ATOM 713 C CA . LEU A 1 100 ? 38.546 10.350 -29.708 1.00 60.03 100 LEU A CA 1
ATOM 714 C C . LEU A 1 100 ? 40.052 10.204 -29.538 1.00 60.03 100 LEU A C 1
ATOM 716 O O . LEU A 1 100 ? 40.540 9.793 -28.487 1.00 60.03 100 LEU A O 1
ATOM 720 N N . LEU A 1 101 ? 40.783 10.453 -30.622 1.00 60.78 101 LEU A N 1
ATOM 721 C CA . LEU A 1 101 ? 42.218 10.588 -30.598 1.00 60.78 101 LEU A CA 1
ATOM 722 C C . LEU A 1 101 ? 42.473 11.738 -29.626 1.00 60.78 101 LEU A C 1
ATOM 724 O O . LEU A 1 101 ? 42.347 12.912 -29.969 1.00 60.78 101 LEU A O 1
ATOM 728 N N . ALA A 1 102 ? 42.827 11.410 -28.385 1.00 65.75 102 ALA A N 1
ATOM 729 C CA . ALA A 1 102 ? 43.440 12.341 -27.447 1.00 65.75 102 ALA A CA 1
ATOM 730 C C . ALA A 1 102 ? 44.869 12.676 -27.928 1.00 65.75 102 ALA A C 1
ATOM 732 O O . ALA A 1 102 ? 45.833 12.673 -27.169 1.00 65.75 102 ALA A O 1
ATOM 733 N N . ASP A 1 103 ? 45.027 12.908 -29.229 1.00 71.06 103 ASP A N 1
ATOM 734 C CA . ASP A 1 103 ? 46.269 13.229 -29.906 1.00 71.06 103 ASP A CA 1
ATOM 735 C C . ASP A 1 103 ? 46.435 14.747 -30.071 1.00 71.06 103 ASP A C 1
ATOM 737 O O . ASP A 1 103 ? 47.418 15.198 -30.650 1.00 71.06 103 ASP A O 1
ATOM 741 N N . GLY A 1 104 ? 45.489 15.544 -29.562 1.00 74.25 104 GLY A N 1
ATOM 742 C CA . GLY A 1 104 ? 45.505 17.000 -29.680 1.00 74.25 104 GLY A CA 1
ATOM 743 C C . GLY A 1 104 ? 45.215 17.510 -31.096 1.00 74.25 104 GLY A C 1
ATOM 744 O O . GLY A 1 104 ? 45.649 18.607 -31.436 1.00 74.25 104 GLY A O 1
ATOM 745 N N . GLY A 1 105 ? 44.522 16.731 -31.932 1.00 72.38 105 GLY A N 1
ATOM 746 C CA . GLY A 1 105 ? 44.190 17.107 -33.307 1.00 72.38 105 GLY A CA 1
ATOM 747 C C . GLY A 1 105 ? 45.362 16.969 -34.280 1.00 72.38 105 GLY A C 1
ATOM 748 O O . GLY A 1 105 ? 45.337 17.576 -35.351 1.00 72.38 105 GLY A O 1
ATOM 749 N N . ARG A 1 106 ? 46.398 16.198 -33.923 1.00 74.12 106 ARG A N 1
ATOM 750 C CA . ARG A 1 106 ? 47.576 15.978 -34.777 1.00 74.12 106 ARG A CA 1
ATOM 751 C C . ARG A 1 106 ? 47.216 15.218 -36.044 1.00 74.12 106 ARG A C 1
ATOM 753 O O . ARG A 1 106 ? 47.653 15.625 -37.117 1.00 74.12 106 ARG A O 1
ATOM 760 N N . GLU A 1 107 ? 46.386 14.187 -35.936 1.00 73.25 107 GLU A N 1
ATOM 761 C CA . GLU A 1 107 ? 45.929 13.420 -37.091 1.00 73.25 107 GLU A CA 1
ATOM 762 C C . GLU A 1 107 ? 45.055 14.287 -37.998 1.00 73.25 107 GLU A C 1
ATOM 764 O O . GLU A 1 107 ? 45.310 14.386 -39.192 1.00 73.25 107 GLU A O 1
ATOM 769 N N . LEU A 1 108 ? 44.126 15.057 -37.419 1.00 73.81 108 LEU A N 1
ATOM 770 C CA . LEU A 1 108 ? 43.289 15.993 -38.173 1.00 73.81 108 LEU A CA 1
ATOM 771 C C . LEU A 1 108 ? 44.126 17.070 -38.890 1.00 73.81 108 LEU A C 1
ATOM 773 O O . LEU A 1 108 ? 43.864 17.389 -40.049 1.00 73.81 108 LEU A O 1
ATOM 777 N N . LYS A 1 109 ? 45.166 17.607 -38.234 1.00 75.00 109 LYS A N 1
ATOM 778 C CA . LYS A 1 109 ? 46.094 18.570 -38.844 1.00 75.00 109 LYS A CA 1
ATOM 779 C C . LYS A 1 109 ? 46.898 17.926 -39.977 1.00 75.00 109 LYS A C 1
ATOM 781 O O . LYS A 1 109 ? 47.090 18.557 -41.011 1.00 75.00 109 LYS A O 1
ATOM 786 N N . ARG A 1 110 ? 47.329 16.673 -39.811 1.00 78.00 110 ARG A N 1
ATOM 787 C CA . ARG A 1 110 ? 48.062 15.913 -40.830 1.00 78.00 110 ARG A CA 1
ATOM 788 C C . ARG A 1 110 ? 47.205 15.645 -42.066 1.00 78.00 110 ARG A C 1
ATOM 790 O O . ARG A 1 110 ? 47.697 15.811 -43.177 1.00 78.00 110 ARG A O 1
ATOM 797 N N . THR A 1 111 ? 45.938 15.273 -41.885 1.00 79.50 111 THR A N 1
ATOM 798 C CA . THR A 1 111 ? 45.018 14.999 -42.998 1.00 79.50 111 THR A CA 1
ATOM 799 C C . THR A 1 111 ? 44.591 16.274 -43.727 1.00 79.50 111 THR A C 1
ATOM 801 O O . THR A 1 111 ? 44.483 16.263 -44.949 1.00 79.50 111 THR A O 1
ATOM 804 N N . LEU A 1 112 ? 44.353 17.373 -43.000 1.00 77.25 112 LEU A N 1
ATOM 805 C CA . LEU A 1 112 ? 43.869 18.629 -43.588 1.00 77.25 112 LEU A CA 1
ATOM 806 C C . LEU A 1 112 ? 44.976 19.498 -44.184 1.00 77.25 112 LEU A C 1
ATOM 808 O O . LEU 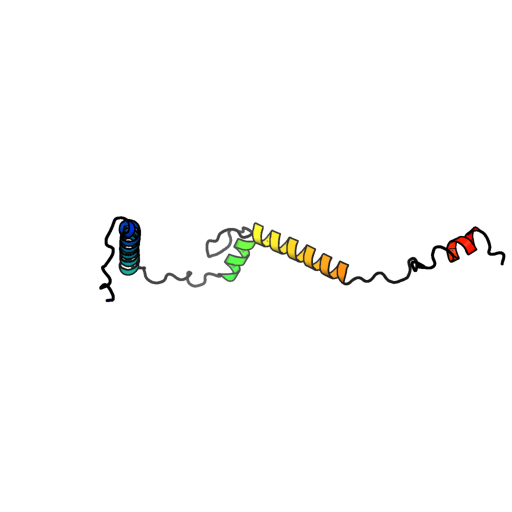A 1 112 ? 44.730 20.190 -45.169 1.00 77.25 112 LEU A O 1
ATOM 812 N N . PHE A 1 113 ? 46.168 19.495 -43.586 1.00 79.12 113 PHE A N 1
ATOM 813 C CA . PHE A 1 113 ? 47.241 20.411 -43.974 1.00 79.12 113 PHE A CA 1
ATOM 814 C C . PHE A 1 113 ? 48.452 19.727 -44.600 1.00 79.12 113 PHE A C 1
ATOM 816 O O . PHE A 1 113 ? 49.325 20.447 -45.060 1.00 79.12 113 PHE A O 1
ATOM 823 N N . GLY A 1 114 ? 48.483 18.388 -44.676 1.00 67.62 114 GLY A N 1
ATOM 824 C CA . GLY A 1 114 ? 49.583 17.632 -45.276 1.00 67.62 114 GLY A CA 1
ATOM 825 C C . GLY A 1 114 ? 50.879 17.798 -44.480 1.00 67.62 114 GLY A C 1
ATOM 826 O O . GLY A 1 114 ? 51.476 18.864 -44.452 1.00 67.62 114 GLY A O 1
ATOM 827 N N . GLY A 1 115 ? 51.316 16.749 -43.784 1.00 63.38 115 GLY A N 1
ATOM 828 C CA . GLY A 1 115 ? 52.562 16.809 -43.017 1.00 63.38 115 GLY A CA 1
ATOM 829 C C . GLY A 1 115 ? 53.778 17.053 -43.916 1.00 63.38 115 GLY A C 1
ATOM 830 O O . GLY A 1 115 ? 54.145 16.162 -44.677 1.00 63.38 115 GLY A O 1
ATOM 831 N N . GLU A 1 116 ? 54.406 18.219 -43.779 1.00 55.72 116 GLU A N 1
ATOM 832 C CA . GLU A 1 116 ? 55.816 18.436 -44.111 1.00 55.72 116 GLU A CA 1
ATOM 833 C C . GLU A 1 116 ? 56.613 18.462 -42.797 1.00 55.72 116 GLU A C 1
ATOM 835 O O . GLU A 1 116 ? 56.123 18.971 -41.784 1.00 55.72 116 GLU A O 1
ATOM 840 N N . GLU A 1 117 ? 57.769 17.795 -42.832 1.00 51.22 117 GLU A N 1
ATOM 841 C CA . GLU A 1 117 ? 58.635 17.401 -41.706 1.00 51.22 117 GLU A CA 1
ATOM 842 C C . GLU A 1 117 ? 59.058 18.537 -40.762 1.00 51.22 117 GLU A C 1
ATOM 844 O O . GLU A 1 117 ? 59.425 19.635 -41.242 1.00 51.22 117 GLU A O 1
#

Sequence (117 aa):
MTTKPELNLGSHLLPGLAAAALFVVMAATVLSASFPDPQGFAEGANITASIGYAMFNLSLGDVPGESFLVAFLVIAVTLDVALDGAVHLATRESDDGRTLLADGGRELKRTLFGGEE